Protein AF-A0A7T6APK3-F1 (afdb_monomer_lite)

Structure (mmCIF, N/CA/C/O backbone):
data_AF-A0A7T6APK3-F1
#
_entry.id   AF-A0A7T6APK3-F1
#
loop_
_atom_site.group_PDB
_atom_site.id
_atom_site.type_symbol
_atom_site.label_atom_id
_atom_site.label_alt_id
_atom_site.label_comp_id
_atom_site.label_asym_id
_atom_site.label_entity_id
_atom_site.label_seq_id
_atom_site.pdbx_PDB_ins_code
_atom_site.Cartn_x
_atom_site.Cartn_y
_atom_site.Cartn_z
_atom_site.occupancy
_atom_site.B_iso_or_equiv
_atom_site.auth_seq_id
_atom_site.auth_comp_id
_atom_site.auth_asym_id
_atom_site.auth_atom_id
_atom_site.pdbx_PDB_model_num
ATOM 1 N N . MET A 1 1 ? 15.065 50.083 -38.064 1.00 50.31 1 MET A N 1
ATOM 2 C CA . MET A 1 1 ? 14.999 49.446 -36.734 1.00 50.31 1 MET A CA 1
ATOM 3 C C . MET A 1 1 ? 13.614 48.857 -36.566 1.00 50.31 1 MET A C 1
ATOM 5 O O . MET A 1 1 ? 12.674 49.629 -36.604 1.00 50.31 1 MET A O 1
ATOM 9 N N . HIS A 1 2 ? 13.521 47.528 -36.517 1.00 44.69 2 HIS A N 1
ATOM 10 C CA . HIS A 1 2 ? 12.521 46.701 -35.822 1.00 44.69 2 HIS A CA 1
ATOM 11 C C . HIS A 1 2 ? 12.682 45.276 -36.361 1.00 44.69 2 HIS A C 1
ATOM 13 O O . HIS A 1 2 ? 12.062 44.874 -37.339 1.00 44.69 2 HIS A O 1
ATOM 19 N N . SER A 1 3 ? 13.619 44.553 -35.758 1.00 47.41 3 SER A N 1
ATOM 20 C CA . SER A 1 3 ? 13.789 43.115 -35.916 1.00 47.41 3 SER A CA 1
ATOM 21 C C . SER A 1 3 ? 12.596 42.423 -35.258 1.00 47.41 3 SER A C 1
ATOM 23 O O . SER A 1 3 ? 12.379 42.556 -34.055 1.00 47.41 3 SER A O 1
ATOM 25 N N . HIS A 1 4 ? 11.798 41.723 -36.059 1.00 47.53 4 HIS A N 1
ATOM 26 C CA . HIS A 1 4 ? 10.837 40.746 -35.559 1.00 47.53 4 HIS A CA 1
ATOM 27 C C . HIS A 1 4 ? 11.642 39.570 -34.983 1.00 47.53 4 HIS A C 1
ATOM 29 O O . HIS A 1 4 ? 12.500 39.053 -35.701 1.00 47.53 4 HIS A O 1
ATOM 35 N N . PRO A 1 5 ? 11.449 39.162 -33.718 1.00 54.72 5 PRO A N 1
ATOM 36 C CA . PRO A 1 5 ? 12.077 37.946 -33.233 1.00 54.72 5 PRO A CA 1
ATOM 37 C C . PRO A 1 5 ? 11.378 36.755 -33.896 1.00 54.72 5 PRO A C 1
ATOM 39 O O . PRO A 1 5 ? 10.157 36.616 -33.806 1.00 54.72 5 PRO A O 1
ATOM 42 N N . GLU A 1 6 ? 12.145 35.920 -34.595 1.00 59.12 6 GLU A N 1
ATOM 43 C CA . GLU A 1 6 ? 11.675 34.609 -35.038 1.00 59.12 6 GLU A CA 1
ATOM 44 C C . GLU A 1 6 ? 11.150 33.828 -33.822 1.00 59.12 6 GLU A C 1
ATOM 46 O O . GLU A 1 6 ? 11.748 33.903 -32.740 1.00 59.12 6 GLU A O 1
ATOM 51 N N . PRO A 1 7 ? 10.032 33.090 -33.945 1.00 53.78 7 PRO A N 1
ATOM 52 C CA . PRO A 1 7 ? 9.608 32.205 -32.879 1.00 53.78 7 PRO A CA 1
ATOM 53 C C . PRO A 1 7 ? 10.710 31.165 -32.691 1.00 53.78 7 PRO A C 1
ATOM 55 O O . PRO A 1 7 ? 11.027 30.409 -33.608 1.00 53.78 7 PRO A O 1
ATOM 58 N N . ASN A 1 8 ? 11.305 31.145 -31.499 1.00 53.97 8 ASN A N 1
ATOM 59 C CA . ASN A 1 8 ? 12.214 30.092 -31.076 1.00 53.97 8 ASN A CA 1
ATOM 60 C C . ASN A 1 8 ? 11.404 28.796 -30.960 1.00 53.97 8 ASN A C 1
ATOM 62 O O . ASN A 1 8 ? 10.935 28.432 -29.880 1.00 53.97 8 ASN A O 1
ATOM 66 N N . VAL A 1 9 ? 11.169 28.135 -32.094 1.00 56.56 9 VAL A N 1
ATOM 67 C CA . VAL A 1 9 ? 10.691 26.760 -32.137 1.00 56.56 9 VAL A CA 1
ATOM 68 C C . VAL A 1 9 ? 11.863 25.938 -31.637 1.00 56.56 9 VAL A C 1
ATOM 70 O O . VAL A 1 9 ? 12.735 25.532 -32.399 1.00 56.56 9 VAL A O 1
ATOM 73 N N . ALA A 1 10 ? 11.915 25.762 -30.319 1.00 53.72 10 ALA A N 1
ATOM 74 C CA . ALA A 1 10 ? 12.711 24.718 -29.720 1.00 53.72 10 ALA A CA 1
ATOM 75 C C . ALA A 1 10 ? 12.201 23.407 -30.319 1.00 53.72 10 ALA A C 1
ATOM 77 O O . ALA A 1 10 ? 11.180 22.869 -29.892 1.00 53.72 10 ALA A O 1
ATOM 78 N N . THR A 1 11 ? 12.885 22.915 -31.348 1.00 53.03 11 THR A N 1
ATOM 79 C CA . THR A 1 11 ? 12.766 21.543 -31.822 1.00 53.03 11 THR A CA 1
ATOM 80 C C . THR A 1 11 ? 13.352 20.661 -30.722 1.00 53.03 11 THR A C 1
ATOM 82 O O . THR A 1 11 ? 14.489 20.201 -30.786 1.00 53.03 11 THR A O 1
ATOM 85 N N . GLY A 1 12 ? 12.587 20.490 -29.640 1.00 59.47 12 GLY A N 1
ATOM 86 C CA . GLY A 1 12 ? 12.763 19.354 -28.750 1.00 59.47 12 GLY A CA 1
ATOM 87 C C . GLY A 1 12 ? 12.623 18.073 -29.577 1.00 59.47 12 GLY A C 1
ATOM 88 O O . GLY A 1 12 ? 11.968 18.104 -30.624 1.00 59.47 12 GLY A O 1
ATOM 89 N N . PRO A 1 13 ? 13.259 16.963 -29.173 1.00 57.12 13 PRO A N 1
ATOM 90 C CA . PRO A 1 13 ? 13.167 15.713 -29.916 1.00 57.12 13 PRO A CA 1
ATOM 91 C C . PRO A 1 13 ? 11.690 15.371 -30.148 1.00 57.12 13 PRO A C 1
ATOM 93 O O . PRO A 1 13 ? 10.910 15.262 -29.203 1.00 57.12 13 PRO A O 1
ATOM 96 N N . ALA A 1 14 ? 11.311 15.299 -31.422 1.00 58.81 14 ALA A N 1
ATOM 97 C CA . ALA A 1 14 ? 9.941 15.111 -31.856 1.00 58.81 14 ALA A CA 1
ATOM 98 C C . ALA A 1 14 ? 9.398 13.731 -31.446 1.00 58.81 14 ALA A C 1
ATOM 100 O O . ALA A 1 14 ? 10.064 12.712 -31.618 1.00 58.81 14 ALA A O 1
ATOM 101 N N . ASP A 1 15 ? 8.151 13.739 -30.972 1.00 62.41 15 ASP A N 1
ATOM 102 C CA . ASP A 1 15 ? 7.098 12.768 -31.297 1.00 62.41 15 ASP A CA 1
ATOM 103 C C . ASP A 1 15 ? 7.350 11.276 -31.050 1.00 62.41 15 ASP A C 1
ATOM 105 O O . ASP A 1 15 ? 6.857 10.414 -31.783 1.00 62.41 15 ASP A O 1
ATOM 109 N N . HIS A 1 16 ? 8.030 10.922 -29.965 1.00 61.03 16 HIS A N 1
ATOM 110 C CA . HIS A 1 16 ? 7.862 9.582 -29.405 1.00 61.03 16 HIS A CA 1
ATOM 111 C C . HIS A 1 16 ? 6.785 9.635 -28.320 1.00 61.03 16 HIS A C 1
ATOM 113 O O . HIS A 1 16 ? 6.959 10.362 -27.337 1.00 61.03 16 HIS A O 1
ATOM 119 N N . PRO A 1 17 ? 5.650 8.921 -28.476 1.00 77.75 17 PRO A N 1
ATOM 120 C CA . PRO A 1 17 ? 4.647 8.883 -27.425 1.00 77.75 17 PRO A CA 1
ATOM 121 C C . PRO A 1 17 ? 5.297 8.328 -26.159 1.00 77.75 17 PRO A C 1
ATOM 123 O O . PRO A 1 17 ? 5.964 7.292 -26.202 1.00 77.75 17 PRO A O 1
ATOM 126 N N . LEU A 1 18 ? 5.111 9.030 -25.039 1.00 84.19 18 LEU A N 1
ATOM 127 C CA . LEU A 1 18 ? 5.610 8.562 -23.752 1.00 84.19 18 LEU A CA 1
ATOM 128 C C . LEU A 1 18 ? 5.077 7.144 -23.480 1.00 84.19 18 LEU A C 1
ATOM 130 O O . LEU A 1 18 ? 3.900 6.877 -23.767 1.00 84.19 18 LEU A O 1
ATOM 134 N N . PRO A 1 19 ? 5.909 6.245 -22.925 1.00 87.38 19 PRO A N 1
ATOM 135 C CA . PRO A 1 19 ? 5.470 4.917 -22.538 1.00 87.38 19 PRO A CA 1
ATOM 136 C C . PRO A 1 19 ? 4.244 5.000 -21.630 1.00 87.38 19 PRO A C 1
ATOM 138 O O . PRO A 1 19 ? 4.223 5.740 -20.646 1.00 87.38 19 PRO A O 1
ATOM 141 N N . ARG A 1 20 ? 3.200 4.246 -21.971 1.00 92.00 20 ARG A N 1
ATOM 142 C CA . ARG A 1 20 ? 1.989 4.160 -21.157 1.00 92.00 20 ARG A CA 1
ATOM 143 C C . ARG A 1 20 ? 2.194 3.103 -20.089 1.00 92.00 20 ARG A C 1
ATOM 145 O O . ARG A 1 20 ? 2.607 1.990 -20.410 1.00 92.00 20 ARG A O 1
ATOM 152 N N . VAL A 1 21 ? 1.855 3.445 -18.851 1.00 90.69 21 VAL A N 1
ATOM 153 C CA . VAL A 1 21 ? 1.872 2.529 -17.709 1.00 90.69 21 VAL A CA 1
ATOM 154 C C . VAL A 1 21 ? 0.456 2.405 -17.161 1.00 90.69 21 VAL A C 1
ATOM 156 O O . VAL A 1 21 ? -0.253 3.402 -17.031 1.00 90.69 21 VAL A O 1
ATOM 159 N N . LEU A 1 22 ? 0.037 1.179 -16.866 1.00 93.19 22 LEU A N 1
ATOM 160 C CA . LEU A 1 22 ? -1.264 0.854 -16.295 1.00 93.19 22 LEU A CA 1
ATOM 161 C C . LEU A 1 22 ? -1.030 0.087 -14.993 1.00 93.19 22 LEU A C 1
ATOM 163 O O . LEU A 1 22 ? -0.374 -0.954 -14.996 1.00 93.19 22 LEU A O 1
ATOM 167 N N . ILE A 1 23 ? -1.536 0.626 -13.886 1.00 91.88 23 ILE A N 1
ATOM 168 C CA . ILE A 1 23 ? -1.339 0.083 -12.538 1.00 91.88 23 ILE A CA 1
ATOM 169 C C . ILE A 1 23 ? -2.688 -0.423 -12.035 1.00 91.88 23 ILE A C 1
ATOM 171 O O . ILE A 1 23 ? -3.649 0.344 -11.965 1.00 91.88 23 ILE A O 1
ATOM 175 N N . HIS A 1 24 ? -2.764 -1.708 -11.695 1.00 92.56 24 HIS A N 1
ATOM 176 C CA . HIS A 1 24 ? -3.944 -2.291 -11.065 1.00 92.56 24 HIS A CA 1
ATOM 177 C C . HIS A 1 24 ? -3.783 -2.250 -9.543 1.00 92.56 24 HIS A C 1
ATOM 179 O O . HIS A 1 24 ? -2.847 -2.848 -9.008 1.00 92.56 24 HIS A O 1
ATOM 185 N N . VAL A 1 25 ? -4.690 -1.545 -8.860 1.00 90.94 25 VAL A N 1
ATOM 186 C CA . VAL A 1 25 ? -4.692 -1.388 -7.400 1.00 90.94 25 VAL A CA 1
ATOM 187 C C . VAL A 1 25 ? -5.980 -1.965 -6.825 1.00 90.94 25 VAL A C 1
ATOM 189 O O . VAL A 1 25 ? -7.070 -1.575 -7.239 1.00 90.94 25 VAL A O 1
ATOM 192 N N . GLU A 1 26 ? -5.848 -2.847 -5.838 1.00 89.75 26 GLU A N 1
ATOM 193 C CA . GLU A 1 26 ? -6.966 -3.436 -5.101 1.00 89.75 26 GLU A CA 1
ATOM 194 C C . GLU A 1 26 ? -6.622 -3.483 -3.608 1.00 89.75 26 GLU A C 1
ATOM 196 O O . GLU A 1 26 ? -5.532 -3.914 -3.231 1.00 89.75 26 GLU A O 1
ATOM 201 N N . GLY A 1 27 ? -7.528 -2.996 -2.752 1.00 84.06 27 GLY A N 1
ATOM 202 C CA . GLY A 1 27 ? -7.335 -3.000 -1.296 1.00 84.06 27 GLY A CA 1
ATOM 203 C C . GLY A 1 27 ? -6.135 -2.182 -0.794 1.00 84.06 27 GLY A C 1
ATOM 204 O O . GLY A 1 27 ? -5.611 -2.488 0.269 1.00 84.06 27 GLY A O 1
ATOM 205 N N . GLY A 1 28 ? -5.677 -1.184 -1.559 1.00 81.69 28 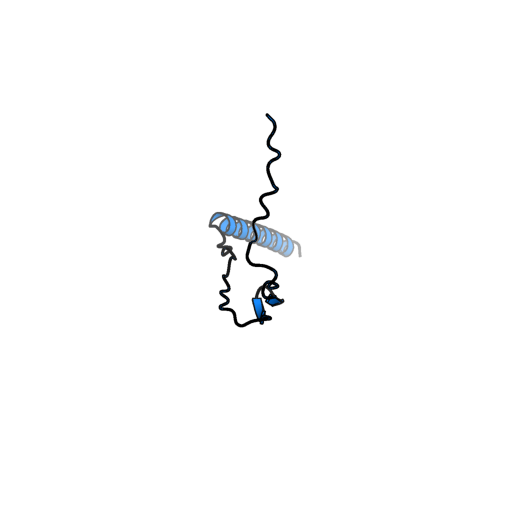GLY A N 1
ATOM 206 C CA . GLY A 1 28 ? -4.474 -0.395 -1.245 1.00 81.69 28 GLY A CA 1
ATOM 207 C C . GLY A 1 28 ? -3.158 -1.032 -1.707 1.00 81.69 28 GLY A C 1
ATOM 208 O O . GLY A 1 28 ? -2.106 -0.425 -1.564 1.00 81.69 28 GLY A O 1
ATOM 209 N N . LEU A 1 29 ? -3.204 -2.223 -2.312 1.00 80.69 29 LEU A N 1
ATOM 210 C CA . LEU A 1 29 ? -2.028 -2.945 -2.794 1.00 80.69 29 LEU A CA 1
ATOM 211 C C . LEU A 1 29 ? -1.960 -2.936 -4.322 1.00 80.69 29 LEU A C 1
ATOM 213 O O . LEU A 1 29 ? -2.975 -3.092 -5.007 1.00 80.69 29 LEU A O 1
ATOM 217 N N . ILE A 1 30 ? -0.746 -2.805 -4.862 1.00 89.12 30 ILE A N 1
ATOM 218 C CA . ILE A 1 30 ? -0.497 -2.964 -6.298 1.00 89.12 30 ILE A CA 1
ATOM 219 C C . ILE A 1 30 ? -0.525 -4.451 -6.644 1.00 89.12 30 ILE A C 1
ATOM 221 O O . ILE A 1 30 ? 0.300 -5.227 -6.170 1.00 89.12 30 ILE A O 1
ATOM 225 N N . GLN A 1 31 ? -1.466 -4.826 -7.503 1.00 91.69 31 GLN A N 1
ATOM 226 C CA . GLN A 1 31 ? -1.672 -6.203 -7.950 1.00 91.69 31 GLN A CA 1
ATOM 227 C C . GLN A 1 31 ? -0.896 -6.510 -9.233 1.00 91.69 31 GLN A C 1
ATOM 229 O O . GLN A 1 31 ? -0.412 -7.623 -9.425 1.00 91.69 31 GLN A O 1
ATOM 234 N N . ALA A 1 32 ? -0.799 -5.530 -10.136 1.00 90.06 32 ALA A N 1
ATOM 235 C CA . ALA A 1 32 ? -0.109 -5.682 -11.410 1.00 90.06 32 ALA A CA 1
ATOM 236 C C . ALA A 1 32 ? 0.329 -4.331 -11.984 1.00 90.06 32 ALA A C 1
ATOM 238 O O . ALA A 1 32 ? -0.319 -3.303 -11.765 1.00 90.06 32 ALA A O 1
ATOM 239 N N . VAL A 1 33 ? 1.402 -4.365 -12.774 1.00 90.00 33 VAL A N 1
ATOM 240 C CA . VAL A 1 33 ? 1.906 -3.222 -13.535 1.00 90.00 33 VAL A CA 1
ATOM 241 C C . VAL A 1 33 ? 2.122 -3.651 -14.981 1.00 90.00 33 VAL A C 1
ATOM 243 O O . VAL A 1 33 ? 2.811 -4.633 -15.250 1.00 90.00 33 VAL A O 1
ATOM 246 N N . TYR A 1 34 ? 1.533 -2.905 -15.912 1.00 92.12 34 TYR A N 1
ATOM 247 C CA . TYR A 1 34 ? 1.670 -3.112 -17.350 1.00 92.12 34 TYR A CA 1
ATOM 248 C C . TYR A 1 34 ? 2.312 -1.880 -17.972 1.00 92.12 34 TYR A C 1
ATOM 250 O O . TYR A 1 34 ? 1.913 -0.760 -17.659 1.00 92.12 34 TYR A O 1
ATOM 258 N N . ALA A 1 35 ? 3.267 -2.072 -18.878 1.00 92.88 35 ALA A N 1
ATOM 259 C CA . ALA A 1 35 ? 3.924 -0.981 -19.584 1.00 92.88 35 ALA A CA 1
ATOM 260 C C . ALA A 1 35 ? 3.950 -1.243 -21.092 1.00 92.88 35 ALA A C 1
ATOM 262 O O . ALA A 1 35 ? 4.093 -2.381 -21.536 1.00 92.88 35 ALA A O 1
ATOM 263 N N . SER A 1 36 ? 3.815 -0.184 -21.894 1.00 91.69 36 SER A N 1
ATOM 264 C CA . SER A 1 36 ? 3.904 -0.276 -23.359 1.00 91.69 36 SER A CA 1
ATOM 265 C C . SER A 1 36 ? 5.340 -0.414 -23.880 1.00 91.69 36 SER A C 1
ATOM 267 O O . SER A 1 36 ? 5.540 -0.520 -25.086 1.00 91.69 36 SER A O 1
ATOM 269 N N . ALA A 1 37 ? 6.327 -0.347 -22.989 1.00 90.94 37 ALA A N 1
ATOM 270 C CA . ALA A 1 37 ? 7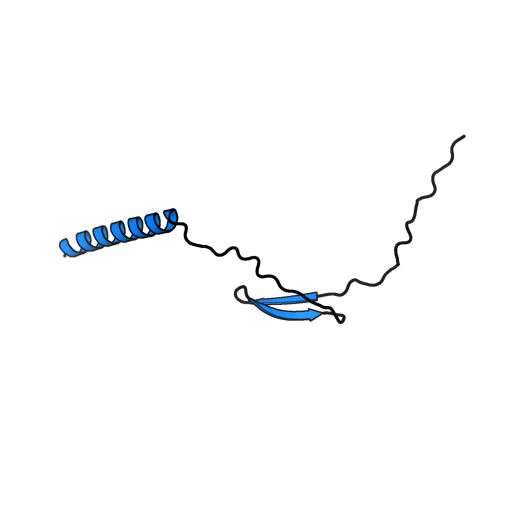.747 -0.521 -23.250 1.00 90.94 37 ALA A CA 1
ATOM 271 C C . ALA A 1 37 ? 8.410 -1.124 -22.003 1.00 90.94 37 ALA A C 1
ATOM 273 O O . ALA A 1 37 ? 7.837 -1.077 -20.913 1.00 90.94 37 ALA A O 1
ATOM 274 N N . GLU A 1 38 ? 9.609 -1.675 -22.161 1.00 90.69 38 GLU A N 1
ATOM 275 C CA . GLU A 1 38 ? 10.413 -2.144 -21.034 1.00 90.69 38 GLU A CA 1
ATOM 276 C C . GLU A 1 38 ? 10.860 -0.947 -20.185 1.00 90.69 38 GLU A C 1
ATOM 278 O O . GLU A 1 38 ? 11.464 -0.001 -20.693 1.00 90.69 38 GLU A O 1
ATOM 283 N N . LEU A 1 39 ? 10.502 -0.965 -18.902 1.00 87.69 39 LEU A N 1
ATOM 284 C CA . LEU A 1 39 ? 10.768 0.100 -17.940 1.00 87.69 39 LEU A CA 1
ATOM 285 C C . LEU A 1 39 ? 11.204 -0.522 -16.617 1.00 87.69 39 LEU A C 1
ATOM 287 O O . LEU A 1 39 ? 10.649 -1.539 -16.201 1.00 87.69 39 LEU A O 1
ATOM 291 N N . ASP A 1 40 ? 12.138 0.135 -15.937 1.00 89.19 40 ASP A N 1
ATOM 292 C CA . ASP A 1 40 ? 12.416 -0.142 -14.532 1.00 89.19 40 ASP A CA 1
ATOM 293 C C . ASP A 1 40 ? 11.427 0.654 -13.670 1.00 89.19 40 ASP A C 1
ATOM 295 O O . ASP A 1 40 ? 11.360 1.884 -13.758 1.00 89.19 40 ASP A O 1
ATOM 299 N N . ILE A 1 41 ? 10.599 -0.049 -12.898 1.00 84.19 41 ILE A N 1
ATOM 300 C CA . ILE A 1 41 ? 9.494 0.543 -12.140 1.00 84.19 41 ILE A CA 1
ATOM 301 C C . ILE A 1 41 ? 9.729 0.297 -10.657 1.00 84.19 41 ILE A C 1
ATOM 303 O O . ILE A 1 41 ? 9.785 -0.843 -10.201 1.00 84.19 41 ILE A O 1
ATOM 307 N N . GLN A 1 42 ? 9.798 1.388 -9.896 1.00 85.62 42 GLN A N 1
ATOM 308 C CA . GLN A 1 42 ? 9.921 1.360 -8.444 1.00 85.62 42 GLN A CA 1
ATOM 309 C C . GLN A 1 42 ? 8.609 1.817 -7.813 1.00 85.62 42 GLN A C 1
ATOM 311 O O . GLN A 1 42 ? 8.075 2.876 -8.143 1.00 85.62 42 GLN A O 1
ATOM 316 N N . VAL A 1 43 ? 8.091 0.994 -6.906 1.00 81.94 43 VAL A N 1
ATOM 317 C CA . VAL A 1 43 ? 6.877 1.270 -6.138 1.00 81.94 43 VAL A CA 1
ATOM 318 C C . VAL A 1 43 ? 7.295 1.632 -4.723 1.00 81.94 43 VAL A C 1
ATOM 320 O O . VAL A 1 43 ? 7.989 0.854 -4.071 1.00 81.94 43 VAL A O 1
ATOM 323 N N . TYR A 1 44 ? 6.849 2.792 -4.249 1.00 81.00 44 TYR A N 1
ATOM 324 C CA . TYR A 1 44 ? 7.073 3.227 -2.876 1.00 81.00 44 TYR A CA 1
ATOM 325 C C . TYR A 1 44 ? 5.766 3.174 -2.101 1.00 81.00 44 TYR A C 1
ATOM 327 O O . TYR A 1 44 ? 4.752 3.703 -2.555 1.00 81.00 44 TYR A O 1
ATOM 335 N N . ASP A 1 45 ? 5.821 2.555 -0.927 1.00 80.06 45 ASP A N 1
ATOM 336 C CA . ASP A 1 45 ? 4.782 2.705 0.079 1.00 80.06 45 ASP A CA 1
ATOM 337 C C . ASP A 1 45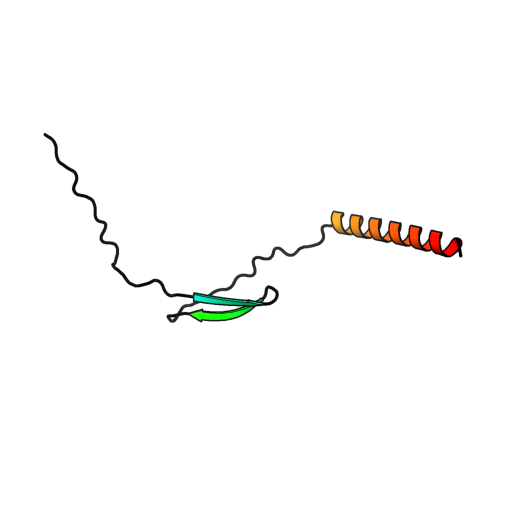 ? 4.925 4.097 0.706 1.00 80.06 45 ASP A C 1
ATOM 339 O O . ASP A 1 45 ? 5.950 4.417 1.314 1.00 80.06 45 ASP A O 1
ATOM 343 N N . LEU A 1 46 ? 3.938 4.954 0.450 1.00 77.75 46 LEU A N 1
ATOM 344 C CA . LEU A 1 46 ? 3.899 6.326 0.956 1.00 77.75 46 LEU A CA 1
ATOM 345 C C . LEU A 1 46 ? 2.987 6.454 2.174 1.00 77.75 46 LEU A C 1
ATOM 347 O O . LEU A 1 46 ? 2.837 7.563 2.699 1.00 77.75 46 LEU A O 1
ATOM 351 N N . ASP A 1 47 ? 2.379 5.353 2.616 1.00 73.12 47 ASP A N 1
ATOM 352 C CA . ASP A 1 47 ? 1.530 5.383 3.785 1.00 73.12 47 ASP A CA 1
ATOM 353 C C . ASP A 1 47 ? 2.397 5.697 5.004 1.00 73.12 47 ASP A C 1
ATOM 355 O O . ASP A 1 47 ? 3.327 4.978 5.377 1.00 73.12 47 ASP A O 1
ATOM 359 N N . VAL A 1 48 ? 2.101 6.829 5.641 1.00 68.12 48 VAL A N 1
ATOM 360 C CA . VAL A 1 48 ? 2.663 7.121 6.953 1.00 68.12 48 VAL A CA 1
ATOM 361 C C . VAL A 1 48 ? 1.992 6.141 7.908 1.00 68.12 48 VAL A C 1
ATOM 363 O O . VAL A 1 48 ? 0.759 6.149 7.991 1.00 68.12 48 VAL A O 1
ATOM 366 N N . PRO A 1 49 ? 2.748 5.306 8.644 1.00 63.19 49 PRO A N 1
ATOM 367 C CA . PRO A 1 49 ? 2.133 4.414 9.603 1.00 63.19 49 PRO A CA 1
ATOM 368 C C . PRO A 1 49 ? 1.312 5.266 10.567 1.00 63.19 49 PRO A C 1
ATOM 370 O O . PRO A 1 49 ? 1.838 6.215 11.157 1.00 63.19 49 PRO A O 1
ATOM 373 N N . SER A 1 50 ? 0.030 4.939 10.739 1.00 65.88 50 SER A N 1
ATOM 374 C CA . SER A 1 50 ? -0.780 5.515 11.807 1.00 65.88 50 SER A CA 1
ATOM 375 C C . SER A 1 50 ? -0.287 4.928 13.132 1.00 65.88 50 SER A C 1
ATOM 377 O O . SER A 1 50 ? -0.934 4.072 13.739 1.00 65.88 50 SER A O 1
ATOM 379 N N . PHE A 1 51 ? 0.922 5.300 13.557 1.00 61.19 51 PHE A N 1
ATOM 380 C CA . PHE A 1 51 ? 1.350 5.053 14.919 1.00 61.19 51 PHE A CA 1
ATOM 381 C C . PHE A 1 51 ? 0.395 5.848 15.787 1.00 61.19 51 PHE A C 1
ATOM 383 O O . PHE A 1 51 ? 0.440 7.077 15.790 1.00 61.19 51 PHE A O 1
ATOM 390 N N . VAL A 1 52 ? -0.488 5.127 16.474 1.00 65.12 52 VAL A N 1
ATOM 391 C CA . VAL A 1 52 ? -1.382 5.709 17.464 1.00 65.12 52 VAL A CA 1
ATOM 392 C C . VAL A 1 52 ? -0.490 6.479 18.426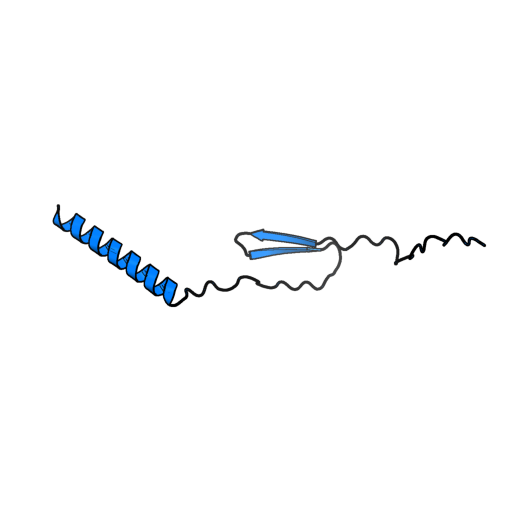 1.00 65.12 52 VAL A C 1
ATOM 394 O O . VAL A 1 52 ? 0.361 5.899 19.109 1.00 65.12 52 VAL A O 1
ATOM 397 N N . THR A 1 53 ? -0.614 7.798 18.416 1.00 74.94 53 THR A N 1
ATOM 398 C CA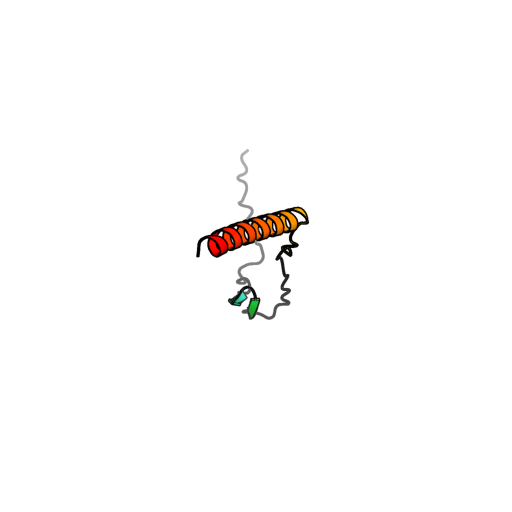 . THR A 1 53 ? 0.160 8.649 19.305 1.00 74.94 53 THR A CA 1
ATOM 399 C C . THR A 1 53 ? -0.187 8.278 20.748 1.00 74.94 53 THR A C 1
ATOM 401 O O . THR A 1 53 ? -1.301 7.819 21.017 1.00 74.94 53 THR A O 1
ATOM 404 N N . PRO A 1 54 ? 0.716 8.489 21.721 1.00 79.00 54 PRO A N 1
ATOM 405 C CA . PRO A 1 54 ? 0.384 8.267 23.129 1.00 79.00 54 PRO A CA 1
ATOM 406 C C . PRO A 1 54 ? -0.926 8.958 23.549 1.00 79.00 54 PRO A C 1
ATOM 408 O O . PRO A 1 54 ? -1.708 8.386 24.302 1.00 79.00 54 PRO A O 1
ATOM 411 N N . LEU A 1 55 ? -1.215 10.133 22.973 1.00 79.50 55 LEU A N 1
ATOM 412 C CA . LEU A 1 55 ? -2.469 10.858 23.172 1.00 79.50 55 LEU A CA 1
ATOM 413 C C . LEU A 1 55 ? -3.691 10.089 22.646 1.00 79.50 55 LEU A C 1
ATOM 415 O O . LEU A 1 55 ? -4.693 9.980 23.346 1.00 79.50 55 LEU A O 1
ATOM 419 N N . GLU A 1 56 ? -3.625 9.553 21.430 1.00 78.00 56 GLU A N 1
ATOM 420 C CA . GLU A 1 56 ? -4.715 8.761 20.850 1.00 78.00 56 GLU A CA 1
ATOM 421 C C . GLU A 1 56 ? -4.919 7.444 21.615 1.00 78.00 56 GLU A C 1
ATOM 423 O O . GLU A 1 56 ? -6.057 7.021 21.812 1.00 78.00 56 GLU A O 1
ATOM 428 N N . ILE A 1 57 ? -3.849 6.830 22.140 1.00 83.19 57 ILE A N 1
ATOM 429 C CA . ILE A 1 57 ? -3.946 5.657 23.027 1.00 83.19 57 ILE A CA 1
ATOM 430 C C . ILE A 1 57 ? -4.716 6.018 24.301 1.00 83.19 57 ILE A C 1
ATOM 432 O O . ILE A 1 57 ? -5.616 5.279 24.710 1.00 83.19 57 ILE A O 1
ATOM 436 N N . ASP A 1 58 ? -4.389 7.149 24.926 1.00 84.56 58 ASP A N 1
ATOM 437 C CA . ASP A 1 58 ? -5.060 7.605 26.143 1.00 84.56 58 ASP A CA 1
ATOM 438 C C . ASP A 1 58 ? -6.530 7.964 25.884 1.00 84.56 58 ASP A C 1
ATOM 440 O O . ASP A 1 58 ? -7.400 7.615 26.685 1.00 84.56 58 ASP A O 1
ATOM 444 N N . GLN A 1 59 ? -6.840 8.567 24.734 1.00 84.50 59 GLN A N 1
ATOM 445 C CA . GLN A 1 59 ? -8.217 8.836 24.310 1.00 84.50 59 GLN A CA 1
ATOM 446 C C . GLN A 1 59 ? -9.009 7.542 24.092 1.00 84.50 59 GLN A C 1
ATOM 448 O O . GLN A 1 59 ? -10.121 7.417 24.605 1.00 84.50 59 GLN A O 1
ATOM 453 N N . ILE A 1 60 ? -8.435 6.552 23.401 1.00 84.12 60 ILE A N 1
ATOM 454 C CA . ILE A 1 60 ? -9.067 5.240 23.188 1.00 84.12 60 ILE A CA 1
ATOM 455 C C . ILE A 1 60 ? -9.332 4.552 24.531 1.00 84.12 60 ILE A C 1
ATOM 457 O O . ILE A 1 60 ? -10.424 4.026 24.752 1.00 84.12 60 ILE A O 1
ATOM 461 N N . ARG A 1 61 ? -8.368 4.590 25.460 1.00 87.00 61 ARG A N 1
ATOM 462 C CA . ARG A 1 61 ? -8.528 4.033 26.814 1.00 87.00 61 ARG A CA 1
ATOM 463 C C . ARG A 1 61 ? -9.628 4.737 27.597 1.00 87.00 61 ARG A C 1
ATOM 465 O O . ARG A 1 61 ? -10.433 4.066 28.237 1.00 87.00 61 ARG A O 1
ATOM 472 N N . MET A 1 62 ? -9.680 6.066 27.537 1.00 90.12 62 MET A N 1
ATOM 473 C CA . MET A 1 62 ? -10.717 6.857 28.199 1.00 90.12 62 MET A CA 1
ATOM 474 C C . MET A 1 62 ? -12.107 6.513 27.654 1.00 90.12 62 MET A C 1
ATOM 476 O O . MET A 1 62 ? -13.025 6.261 28.434 1.00 90.12 62 MET A O 1
ATOM 480 N N . ILE A 1 63 ? -12.250 6.443 26.329 1.00 89.00 63 ILE A N 1
ATOM 481 C CA . ILE A 1 63 ? -13.504 6.074 25.664 1.00 89.00 63 ILE A CA 1
ATOM 482 C C . ILE A 1 63 ? -13.922 4.655 26.073 1.00 89.00 63 ILE A C 1
ATOM 484 O O . ILE A 1 63 ? -15.063 4.438 26.480 1.00 89.00 63 ILE A O 1
ATOM 488 N N . ALA A 1 64 ? -12.996 3.692 26.047 1.00 89.50 64 ALA A N 1
ATOM 489 C CA . ALA A 1 64 ? -13.265 2.319 26.470 1.00 89.50 64 ALA A CA 1
ATOM 490 C C . ALA A 1 64 ? -13.710 2.236 27.943 1.00 89.50 64 ALA A C 1
ATOM 492 O O . ALA A 1 64 ? -14.656 1.514 28.262 1.00 89.50 64 ALA A O 1
ATOM 493 N N . ALA A 1 65 ? -13.080 3.007 28.834 1.00 90.31 65 ALA A N 1
ATOM 494 C CA . ALA A 1 65 ? -13.460 3.070 30.243 1.00 90.31 65 ALA A CA 1
ATOM 495 C C . ALA A 1 65 ? -14.868 3.661 30.440 1.00 90.31 65 ALA A C 1
ATOM 497 O O . ALA A 1 65 ? -15.646 3.131 31.235 1.00 90.31 65 ALA A O 1
ATOM 498 N N . GLN A 1 66 ? -15.227 4.711 29.694 1.00 89.31 66 GLN A N 1
ATOM 499 C CA . GLN A 1 66 ? -16.572 5.298 29.730 1.00 89.31 66 GLN A CA 1
ATOM 500 C C . GLN A 1 66 ? -17.642 4.306 29.265 1.00 89.31 66 GLN A C 1
ATOM 502 O O . GLN A 1 66 ? -18.672 4.159 29.926 1.00 89.31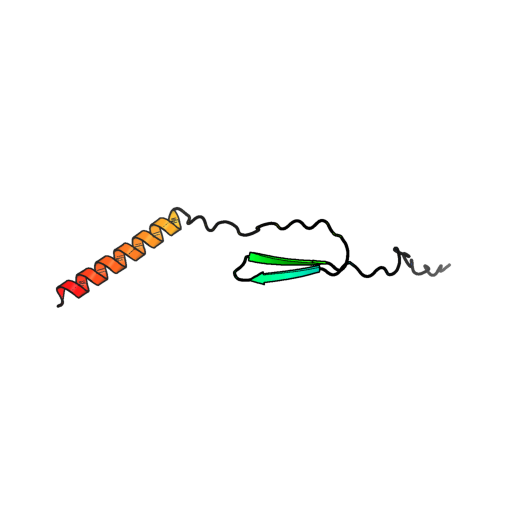 66 GLN A O 1
ATOM 507 N N . PHE A 1 67 ? -17.389 3.580 28.174 1.00 86.56 67 PHE A N 1
ATOM 508 C CA . PHE A 1 67 ? -18.311 2.553 27.690 1.00 86.56 67 PHE A CA 1
ATOM 509 C C . PHE A 1 67 ? -18.496 1.416 28.698 1.00 86.56 67 PHE A C 1
ATOM 511 O O . PHE A 1 67 ? -19.621 0.970 28.923 1.00 86.56 67 PHE A O 1
ATOM 518 N N . GLU A 1 68 ? -17.422 0.970 29.348 1.00 89.44 68 GLU A N 1
ATOM 519 C CA . GLU A 1 68 ? -17.492 -0.075 30.370 1.00 89.44 68 GLU A CA 1
ATOM 520 C C . GLU A 1 68 ? -18.294 0.385 31.600 1.00 89.44 68 GLU A C 1
ATOM 522 O O . GLU A 1 68 ? -19.126 -0.367 32.110 1.00 89.44 68 GLU A O 1
ATOM 527 N N . GLN A 1 69 ? -18.132 1.641 32.030 1.00 85.75 69 GLN A N 1
ATOM 528 C CA . GLN A 1 69 ? -18.950 2.226 33.097 1.00 85.75 69 GLN A CA 1
ATOM 529 C C . GLN A 1 69 ? -20.435 2.283 32.725 1.00 85.75 69 GLN A C 1
ATOM 531 O O . GLN A 1 69 ? -21.287 1.878 33.519 1.00 85.75 69 GLN A O 1
ATOM 536 N N . GLN A 1 70 ? -20.760 2.733 31.509 1.00 84.44 70 GLN A N 1
ATOM 537 C CA . GLN A 1 70 ? -22.140 2.744 31.018 1.00 84.44 70 GLN A CA 1
ATOM 538 C C . GLN A 1 70 ? -22.725 1.328 30.986 1.00 84.44 70 GLN A C 1
ATOM 540 O O . GLN A 1 70 ? -23.824 1.095 31.491 1.00 84.44 70 GLN A O 1
ATOM 545 N N . ARG A 1 71 ? -21.965 0.356 30.470 1.00 84.69 71 ARG A N 1
ATOM 546 C CA . ARG A 1 71 ? -22.359 -1.056 30.406 1.00 84.69 71 ARG A CA 1
ATOM 547 C C . ARG A 1 71 ? -22.641 -1.644 31.793 1.00 84.69 71 ARG A C 1
ATOM 549 O O . ARG A 1 71 ? -23.595 -2.404 31.953 1.00 84.69 71 ARG A O 1
ATOM 556 N N . GLN A 1 72 ? -21.829 -1.311 32.795 1.00 79.94 72 GLN A N 1
ATOM 557 C CA . GLN A 1 72 ? -22.039 -1.753 34.177 1.00 79.94 72 GLN A CA 1
ATOM 558 C C . GLN A 1 72 ? -23.280 -1.114 34.804 1.00 79.94 72 GLN A C 1
ATOM 560 O O . GLN A 1 72 ? -24.058 -1.829 35.431 1.00 79.94 72 GLN A O 1
ATOM 565 N N . GLY A 1 73 ? -23.510 0.183 34.579 1.00 76.12 73 GLY A N 1
ATOM 566 C CA . GLY A 1 73 ? -24.731 0.860 35.025 1.00 76.12 73 GLY A CA 1
ATOM 567 C C . GLY A 1 73 ? -25.995 0.223 34.442 1.00 76.12 73 GLY A C 1
ATOM 568 O O . GLY A 1 73 ? -26.937 -0.062 35.175 1.00 76.12 73 GLY A O 1
ATOM 569 N N . LEU A 1 74 ? -25.983 -0.103 33.146 1.00 71.50 74 LEU A N 1
ATOM 570 C CA . LEU A 1 74 ? -27.072 -0.833 32.488 1.00 71.50 74 LEU A CA 1
ATOM 571 C C . LEU A 1 74 ? -27.285 -2.236 33.073 1.00 71.50 74 LEU A C 1
ATOM 573 O O . LEU A 1 74 ? -28.422 -2.661 33.232 1.00 71.50 74 LEU A O 1
ATOM 577 N N . ARG A 1 75 ? -26.215 -2.951 33.435 1.00 68.19 75 ARG A N 1
ATOM 578 C CA . ARG A 1 75 ? -26.309 -4.294 34.032 1.00 68.19 75 ARG A CA 1
ATOM 579 C C . ARG A 1 75 ? -26.833 -4.292 35.475 1.00 68.19 75 ARG A C 1
ATOM 581 O O . ARG A 1 75 ? -27.278 -5.334 35.924 1.00 68.19 75 ARG A O 1
ATOM 588 N N . GLN A 1 76 ? -26.762 -3.174 36.198 1.00 61.62 76 GLN A N 1
ATOM 589 C CA . GLN A 1 76 ? -27.309 -3.051 37.559 1.00 61.62 76 GLN A CA 1
ATOM 590 C C . GLN A 1 76 ? -28.795 -2.653 37.589 1.00 61.62 76 GLN A C 1
ATOM 592 O O . GLN A 1 76 ? -29.416 -2.697 38.648 1.00 61.62 76 GLN A O 1
ATOM 597 N N . LEU A 1 77 ? -29.355 -2.246 36.446 1.00 58.91 77 LEU A N 1
ATOM 598 C CA . LEU A 1 77 ? -30.766 -1.874 36.287 1.00 58.91 77 LEU A CA 1
ATOM 599 C C . LEU A 1 77 ? -31.675 -3.055 35.894 1.00 58.91 77 LEU A C 1
ATOM 601 O O . LEU A 1 77 ? -32.895 -2.900 35.918 1.00 58.91 77 LEU A O 1
ATOM 605 N N . TYR A 1 78 ? -31.094 -4.205 35.550 1.00 47.31 78 TYR A N 1
ATOM 606 C CA . TYR A 1 78 ? -31.778 -5.465 35.234 1.00 47.31 78 TYR A CA 1
ATOM 607 C C . TYR A 1 78 ? -31.380 -6.550 36.235 1.00 47.31 78 TYR A C 1
ATOM 609 O O . TYR A 1 78 ? -32.200 -7.474 36.435 1.00 47.31 78 TYR A O 1
#

Secondary structure (DSSP, 8-state):
--PPPPP----PSP-PPPPPEEEEEETTEEEEEEESS---------PPP----HHHHHHHHHHHHHHHHHHHHHHH--

Radius of gyration: 30.11 Å; chains: 1; bounding box: 47×56×74 Å

Sequence (78 aa):
MHSHPEPNVATGPADHPLPRVLIHVEGGLIQAVYASAELDIQVYDLDVPSFVTPLEIDQIRMIAAQFEQQRQGLRQLY

Organism: NCBI:txid1909699

pLDDT: mean 76.55, std 14.45, range [44.69, 93.19]

Foldseek 3Di:
DDDDDDPPPPPDPDDDPPKDKDFDDDPNDTPDIDIPDDDDDDDDDPDDPPPCPPVNVVVVVVVVVVVVVVVVVVVVVD